Protein AF-X1QZV0-F1 (afdb_monomer_lite)

Foldseek 3Di:
DVVVVVVQCPPPVNCVVCVVWDFPDWDDDPPPDIDTDTD

Organism: NCBI:txid412755

Secondary structure (DSSP, 8-state):
-HHHHHHHHH-HHHHHHHTTS-EEEEEEETTTEEEEEE-

Sequence (39 aa):
EAEAKNIALHRQRVKSYIEGKEVLKTIYVPGRLVNLVVR

pLDDT: mean 78.6, std 9.69, range [58.44, 88.75]

Radius of gyration: 9.85 Å; chains: 1; bounding box: 21×16×23 Å

Structure (mmCIF, N/CA/C/O backbone):
data_AF-X1QZV0-F1
#
_entry.id   AF-X1QZV0-F1
#
loop_
_atom_site.group_PDB
_atom_site.id
_atom_site.type_symbol
_atom_site.label_atom_id
_atom_site.label_alt_id
_atom_site.label_comp_id
_atom_site.label_asym_id
_atom_site.label_entity_id
_atom_site.label_seq_id
_atom_site.pdbx_PDB_ins_code
_atom_site.Cartn_x
_atom_site.Cartn_y
_atom_site.Cartn_z
_atom_site.occupancy
_atom_site.B_iso_or_equiv
_atom_site.auth_seq_id
_atom_site.auth_comp_id
_atom_site.auth_asym_id
_atom_site.auth_atom_id
_atom_site.pdbx_PDB_model_num
ATOM 1 N N . GLU A 1 1 ? 13.119 3.619 -4.077 1.00 58.44 1 GLU A N 1
ATOM 2 C CA . GLU A 1 1 ? 11.967 3.068 -3.317 1.00 58.44 1 GLU A CA 1
ATOM 3 C C . GLU A 1 1 ? 11.185 4.117 -2.526 1.00 58.44 1 GLU A C 1
ATOM 5 O O . GLU A 1 1 ? 9.964 4.145 -2.638 1.00 58.44 1 GLU A O 1
ATOM 10 N N . ALA A 1 2 ? 11.847 4.997 -1.764 1.00 62.03 2 ALA A N 1
ATOM 11 C CA . ALA A 1 2 ? 11.175 5.987 -0.912 1.00 62.03 2 ALA A CA 1
ATOM 12 C C . ALA A 1 2 ? 10.270 6.984 -1.670 1.00 62.03 2 ALA A C 1
ATOM 14 O O . ALA A 1 2 ? 9.173 7.294 -1.208 1.00 62.03 2 ALA A O 1
ATOM 15 N N . GLU A 1 3 ? 10.677 7.440 -2.858 1.00 62.88 3 GLU A N 1
ATOM 16 C CA . GLU A 1 3 ? 9.909 8.425 -3.637 1.00 62.88 3 GLU A CA 1
ATOM 17 C C . GLU A 1 3 ? 8.559 7.888 -4.120 1.00 62.88 3 GLU A C 1
ATOM 19 O O . GLU A 1 3 ? 7.531 8.536 -3.938 1.00 62.88 3 GLU A O 1
ATOM 24 N N . ALA A 1 4 ? 8.528 6.665 -4.655 1.00 63.00 4 ALA A N 1
ATOM 25 C CA . ALA A 1 4 ? 7.288 6.043 -5.116 1.00 63.00 4 ALA A CA 1
ATOM 26 C C . ALA A 1 4 ? 6.292 5.823 -3.964 1.00 63.00 4 ALA A C 1
ATOM 28 O O . ALA A 1 4 ? 5.084 6.000 -4.139 1.00 63.00 4 ALA A O 1
ATOM 29 N N . LYS A 1 5 ? 6.799 5.489 -2.769 1.00 62.41 5 LYS A N 1
ATOM 30 C CA . LYS A 1 5 ? 5.979 5.340 -1.561 1.00 62.41 5 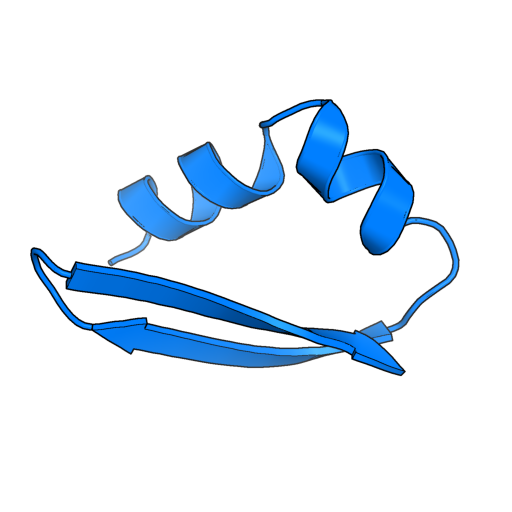LYS A CA 1
ATOM 31 C C . LYS A 1 5 ? 5.385 6.682 -1.123 1.00 62.41 5 LYS A C 1
ATOM 33 O O . LYS A 1 5 ? 4.193 6.744 -0.830 1.00 62.41 5 LYS A O 1
ATOM 38 N N . ASN A 1 6 ? 6.171 7.758 -1.153 1.00 67.25 6 ASN A N 1
ATOM 39 C CA . ASN A 1 6 ? 5.696 9.101 -0.812 1.00 67.25 6 ASN A CA 1
ATOM 40 C C . ASN A 1 6 ? 4.631 9.604 -1.792 1.00 67.25 6 ASN A C 1
ATOM 42 O O . ASN A 1 6 ? 3.595 10.103 -1.355 1.00 67.25 6 ASN A O 1
ATOM 46 N N . ILE A 1 7 ? 4.828 9.392 -3.096 1.00 68.25 7 ILE A N 1
ATOM 47 C CA . ILE A 1 7 ? 3.860 9.778 -4.133 1.00 68.25 7 ILE A CA 1
ATOM 48 C C . ILE A 1 7 ? 2.542 9.010 -3.965 1.00 68.25 7 ILE A C 1
ATOM 50 O O . ILE A 1 7 ? 1.465 9.602 -4.058 1.00 68.25 7 ILE A O 1
ATOM 54 N N . ALA A 1 8 ? 2.604 7.705 -3.677 1.00 61.97 8 ALA A N 1
ATOM 55 C CA . ALA A 1 8 ? 1.412 6.896 -3.436 1.00 61.97 8 ALA A CA 1
ATOM 56 C C . ALA A 1 8 ? 0.646 7.360 -2.185 1.00 61.97 8 ALA A C 1
ATOM 58 O O . ALA A 1 8 ? -0.573 7.497 -2.237 1.00 61.97 8 ALA A O 1
ATOM 59 N N . LEU A 1 9 ? 1.353 7.665 -1.093 1.00 62.81 9 LEU A N 1
ATOM 60 C CA . LEU A 1 9 ? 0.755 8.131 0.163 1.00 62.81 9 LEU A CA 1
ATOM 61 C C . LEU A 1 9 ? 0.202 9.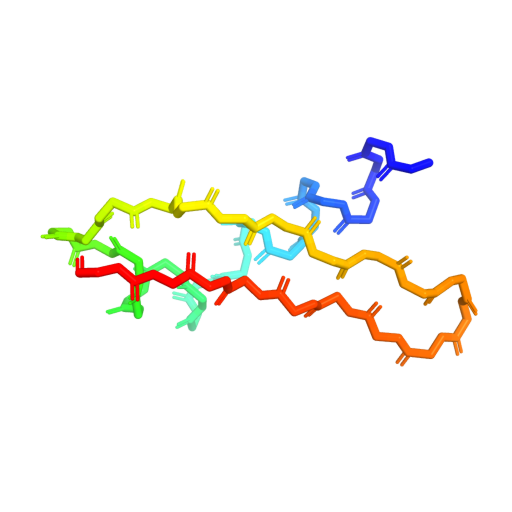565 0.084 1.00 62.81 9 LEU A C 1
ATOM 63 O O . LEU A 1 9 ? -0.730 9.910 0.807 1.00 62.81 9 LEU A O 1
ATOM 67 N N . HIS A 1 10 ? 0.747 10.410 -0.794 1.00 67.44 10 HIS A N 1
ATOM 68 C CA . HIS A 1 10 ? 0.293 11.796 -0.958 1.00 67.44 10 HIS A CA 1
ATOM 69 C C . HIS A 1 10 ? -0.911 11.936 -1.895 1.00 67.44 10 HIS A C 1
ATOM 71 O O . HIS A 1 10 ? -1.552 12.988 -1.910 1.00 67.44 10 HIS A O 1
ATOM 77 N N . ARG A 1 11 ? -1.282 10.881 -2.634 1.00 77.12 11 ARG A N 1
ATOM 78 C CA . ARG A 1 11 ? -2.504 10.888 -3.444 1.00 77.12 11 ARG A CA 1
ATOM 79 C C . ARG A 1 11 ? -3.741 10.956 -2.552 1.00 77.12 11 ARG A C 1
ATOM 81 O O . ARG A 1 11 ? -3.988 10.077 -1.733 1.00 77.12 11 ARG A O 1
ATOM 88 N N . GLN A 1 12 ? -4.572 11.961 -2.803 1.00 71.00 12 GLN A N 1
ATOM 89 C CA . 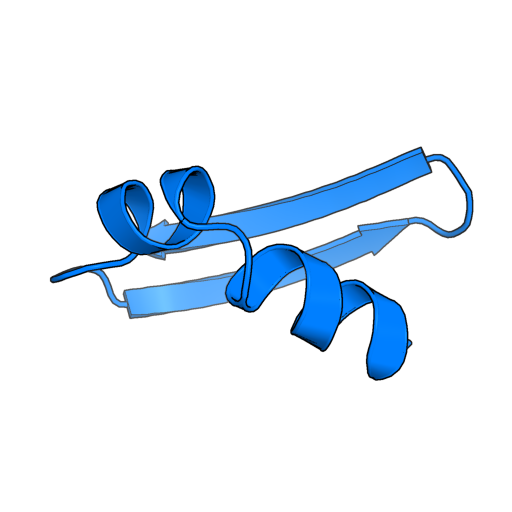GLN A 1 12 ? -5.802 12.244 -2.058 1.00 71.00 12 GLN A CA 1
ATOM 90 C C . GLN A 1 12 ? -6.749 11.033 -1.977 1.00 71.00 12 GLN A C 1
ATOM 92 O O . GLN A 1 12 ? -7.234 10.709 -0.901 1.00 71.00 12 GLN A O 1
ATOM 97 N N . ARG A 1 13 ? -6.916 10.291 -3.084 1.00 78.06 13 AR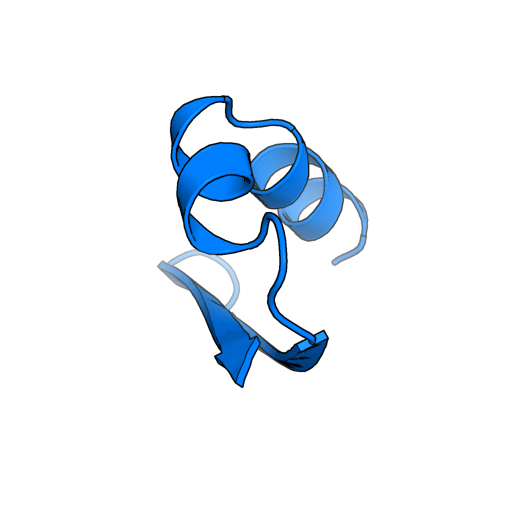G A N 1
ATOM 98 C CA . ARG A 1 13 ? -7.695 9.038 -3.113 1.00 78.06 13 ARG A CA 1
ATOM 99 C C . ARG A 1 13 ? -7.143 7.962 -2.183 1.00 78.06 13 ARG A C 1
ATOM 101 O O . ARG A 1 13 ? -7.919 7.219 -1.609 1.00 78.06 13 ARG A O 1
ATOM 108 N N . VAL A 1 14 ? -5.821 7.848 -2.064 1.00 76.56 14 VAL A N 1
ATOM 109 C CA . VAL A 1 14 ? -5.173 6.804 -1.256 1.00 76.56 14 VAL A CA 1
ATOM 110 C C . VAL A 1 14 ? -5.319 7.114 0.231 1.00 76.56 14 VAL A C 1
ATOM 112 O O . VAL A 1 14 ? -5.590 6.202 1.006 1.00 76.56 14 VAL A O 1
ATOM 115 N N . LYS A 1 15 ? -5.247 8.396 0.618 1.00 75.56 15 LYS A N 1
ATOM 116 C CA . LYS A 1 15 ? -5.506 8.832 1.998 1.00 75.56 15 LYS A CA 1
ATOM 117 C C . LYS A 1 15 ? -6.878 8.377 2.496 1.00 75.56 15 LYS A C 1
ATOM 119 O O . LYS A 1 15 ? -6.937 7.776 3.557 1.00 75.56 15 LYS A O 1
ATOM 124 N N . SER A 1 16 ? -7.934 8.520 1.692 1.00 82.00 16 SER A N 1
ATOM 125 C CA . SER A 1 16 ? -9.290 8.081 2.065 1.00 82.00 16 SER A CA 1
ATOM 126 C C . SER A 1 16 ? -9.421 6.575 2.338 1.00 82.00 16 SER A C 1
ATOM 128 O O . SER A 1 16 ? -10.336 6.163 3.039 1.00 82.00 16 SER A O 1
ATOM 130 N N . TYR A 1 17 ? -8.535 5.735 1.787 1.00 80.06 17 TYR A N 1
ATOM 131 C CA . TYR A 1 17 ? -8.554 4.284 2.026 1.00 80.06 17 TYR A CA 1
ATOM 132 C C . TYR A 1 17 ? -7.674 3.844 3.202 1.00 80.06 17 TYR A C 1
ATOM 134 O O . TYR A 1 17 ? -7.825 2.714 3.667 1.00 80.06 17 TYR A O 1
ATOM 142 N N . ILE A 1 18 ? -6.753 4.704 3.646 1.00 82.19 18 ILE A N 1
ATOM 143 C CA . ILE A 1 18 ? -5.811 4.443 4.745 1.00 82.19 18 ILE A CA 1
ATOM 144 C C . ILE A 1 18 ? -6.265 5.137 6.034 1.00 82.19 18 ILE A C 1
ATOM 146 O O . ILE A 1 18 ? -5.907 4.708 7.123 1.00 82.19 18 ILE A O 1
ATOM 150 N N . GLU A 1 19 ? -7.057 6.200 5.933 1.00 80.75 19 GLU A N 1
ATOM 151 C CA . GLU A 1 19 ? -7.565 6.934 7.085 1.00 80.75 19 GLU A CA 1
ATOM 152 C C . GLU A 1 19 ? -8.384 6.014 8.007 1.00 80.75 19 GLU A C 1
ATOM 154 O O . GLU A 1 19 ? -9.343 5.369 7.585 1.00 80.75 19 GLU A O 1
ATOM 159 N N . GLY A 1 20 ? -7.942 5.905 9.264 1.00 83.31 20 GLY A N 1
ATOM 160 C CA . GLY A 1 20 ? -8.516 5.000 10.265 1.00 83.31 20 GLY A CA 1
ATOM 161 C C . GLY A 1 20 ? -8.068 3.535 10.172 1.00 83.31 20 GLY A C 1
ATOM 162 O O . GLY A 1 20 ? -8.553 2.725 10.957 1.00 83.31 20 GLY A O 1
ATOM 163 N N . LYS A 1 21 ? -7.156 3.190 9.252 1.00 85.56 21 LYS A N 1
ATOM 164 C CA . LYS A 1 21 ? -6.633 1.830 9.063 1.00 85.56 21 LYS A CA 1
ATOM 165 C C . LYS A 1 21 ? -5.129 1.758 9.279 1.00 85.56 21 LYS A C 1
ATOM 167 O O . LYS A 1 21 ? -4.381 2.657 8.894 1.00 85.56 21 LYS A O 1
ATOM 172 N N . GLU A 1 22 ? -4.660 0.649 9.834 1.00 85.38 22 GLU A N 1
ATOM 173 C CA . GLU A 1 22 ? -3.225 0.432 10.029 1.00 85.38 22 GLU A CA 1
ATOM 174 C C . GLU A 1 22 ? -2.599 -0.207 8.787 1.00 85.38 22 GLU A C 1
ATOM 176 O O . GLU A 1 22 ? -3.063 -1.237 8.294 1.00 85.38 22 GLU A O 1
ATOM 181 N N . VAL A 1 23 ? -1.517 0.384 8.268 1.00 84.12 23 VAL A N 1
ATOM 182 C CA . VAL A 1 23 ? -0.766 -0.191 7.141 1.00 84.12 23 VAL A CA 1
ATOM 183 C C . VAL A 1 23 ? 0.103 -1.341 7.653 1.00 84.12 23 VAL A C 1
ATOM 185 O O . VAL A 1 23 ? 1.159 -1.117 8.238 1.00 84.12 23 VAL A O 1
ATOM 188 N N . LEU A 1 24 ? -0.308 -2.578 7.376 1.00 86.88 24 LEU A N 1
ATOM 189 C CA . LEU A 1 24 ? 0.410 -3.789 7.781 1.00 86.88 24 LEU A CA 1
ATOM 190 C C . LEU A 1 24 ? 1.642 -4.059 6.912 1.00 86.88 24 LEU A C 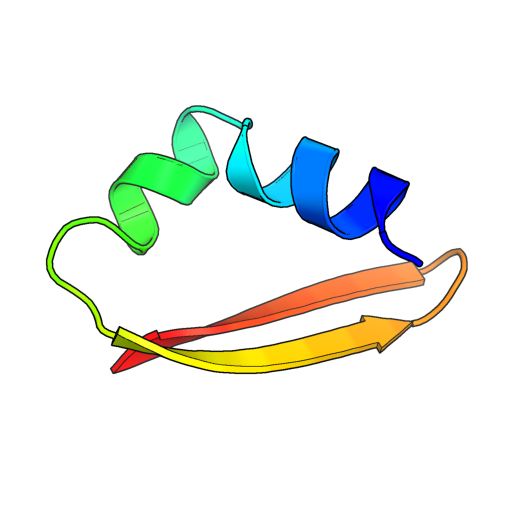1
ATOM 192 O O . LEU A 1 24 ? 2.679 -4.505 7.399 1.00 86.88 24 LEU A O 1
ATOM 196 N N . LYS A 1 25 ? 1.526 -3.843 5.595 1.00 86.25 25 LYS A N 1
ATOM 197 C CA . LYS A 1 25 ? 2.603 -4.147 4.645 1.00 86.25 25 LYS A CA 1
ATOM 198 C C . LYS A 1 25 ? 2.530 -3.247 3.423 1.00 86.25 25 LYS A C 1
ATOM 200 O O . LYS A 1 25 ? 1.460 -2.990 2.880 1.00 86.25 25 LYS A O 1
ATOM 205 N N . THR A 1 26 ? 3.686 -2.802 2.950 1.00 86.62 26 THR A N 1
ATOM 206 C CA . THR A 1 26 ? 3.821 -2.132 1.654 1.00 86.62 26 THR A CA 1
ATOM 207 C C . THR A 1 26 ? 4.588 -3.052 0.718 1.00 86.62 26 THR A C 1
ATOM 209 O O . THR A 1 26 ? 5.689 -3.478 1.051 1.00 86.62 26 THR A O 1
ATOM 212 N N . ILE A 1 27 ? 4.011 -3.370 -0.438 1.00 88.12 27 ILE A N 1
ATOM 213 C CA . ILE A 1 27 ? 4.650 -4.187 -1.471 1.00 88.12 27 ILE A CA 1
ATOM 214 C C . ILE A 1 27 ? 4.956 -3.272 -2.649 1.00 88.12 27 ILE A C 1
ATOM 216 O O . ILE A 1 27 ? 4.046 -2.689 -3.237 1.00 88.12 27 ILE A O 1
ATOM 220 N N . TYR A 1 28 ? 6.236 -3.143 -2.980 1.00 86.44 28 TYR A N 1
ATOM 221 C CA . TYR A 1 28 ? 6.705 -2.330 -4.092 1.00 86.44 28 TYR A CA 1
ATOM 222 C C . TYR A 1 28 ? 7.245 -3.229 -5.202 1.00 86.44 28 TYR A C 1
ATOM 224 O O . TYR A 1 28 ? 8.125 -4.050 -4.961 1.00 86.44 28 TYR A O 1
ATOM 232 N N . VAL A 1 29 ? 6.716 -3.072 -6.415 1.00 87.44 29 VAL A N 1
ATOM 233 C CA . VAL A 1 29 ? 7.232 -3.735 -7.616 1.00 87.44 29 VAL A CA 1
ATOM 234 C C . VAL A 1 29 ? 7.680 -2.646 -8.597 1.00 87.44 29 VAL A C 1
ATOM 236 O O . VAL A 1 29 ? 6.817 -1.933 -9.130 1.00 87.44 29 VAL A O 1
ATOM 239 N N . PRO A 1 30 ? 8.997 -2.492 -8.844 1.00 85.19 30 PRO A N 1
ATOM 240 C CA . PRO A 1 30 ? 9.534 -1.457 -9.726 1.00 85.19 30 PRO A CA 1
ATOM 241 C C . PRO A 1 30 ? 8.872 -1.467 -11.108 1.00 85.19 30 PRO A C 1
ATOM 243 O O . PRO A 1 30 ? 8.725 -2.519 -11.724 1.00 85.19 30 PRO A O 1
ATOM 246 N N . GLY A 1 31 ? 8.442 -0.296 -11.585 1.00 86.75 31 GLY A N 1
ATOM 247 C CA . GLY A 1 31 ? 7.825 -0.136 -12.909 1.00 86.75 31 GLY A CA 1
ATOM 248 C C . GLY A 1 31 ? 6.427 -0.746 -13.070 1.00 86.75 31 GLY A C 1
ATOM 249 O O . GLY A 1 31 ? 5.864 -0.661 -14.157 1.00 86.75 31 GLY A O 1
ATOM 250 N N . ARG A 1 32 ? 5.851 -1.347 -12.017 1.00 88.31 32 ARG A N 1
ATOM 251 C CA . ARG A 1 32 ? 4.545 -2.017 -12.091 1.00 88.31 32 ARG A CA 1
ATOM 252 C C . ARG A 1 32 ? 3.519 -1.431 -11.132 1.00 88.31 32 ARG A C 1
ATOM 254 O O . ARG A 1 32 ? 2.498 -0.929 -11.589 1.00 88.31 32 ARG A O 1
ATOM 261 N N . LEU A 1 33 ? 3.743 -1.535 -9.818 1.00 86.94 33 LEU A N 1
ATOM 262 C CA . LEU A 1 33 ? 2.741 -1.136 -8.823 1.00 86.94 33 LEU A CA 1
ATOM 263 C C . LEU A 1 33 ? 3.308 -0.950 -7.415 1.00 86.94 33 LEU A C 1
ATOM 265 O O . LEU A 1 33 ? 4.368 -1.468 -7.062 1.00 86.94 33 LEU A O 1
ATOM 269 N N . VAL A 1 34 ? 2.518 -0.264 -6.591 1.00 85.50 34 VAL A N 1
ATOM 270 C CA . VAL A 1 34 ? 2.681 -0.200 -5.138 1.00 85.50 34 VAL A CA 1
ATOM 271 C C . VAL A 1 34 ? 1.375 -0.671 -4.514 1.00 85.50 34 VAL A C 1
ATOM 273 O O . VAL A 1 34 ? 0.334 -0.064 -4.755 1.00 85.50 34 VAL A O 1
ATOM 276 N N . ASN A 1 35 ? 1.418 -1.750 -3.736 1.00 87.50 35 ASN A N 1
ATOM 277 C CA . ASN A 1 35 ? 0.261 -2.264 -3.012 1.00 87.50 35 ASN A CA 1
ATOM 278 C C . ASN A 1 35 ? 0.400 -1.967 -1.515 1.00 87.50 35 ASN A C 1
ATOM 280 O O . ASN A 1 35 ? 1.436 -2.258 -0.913 1.00 87.50 35 ASN A O 1
ATOM 284 N N . LEU A 1 36 ? -0.646 -1.401 -0.918 1.00 86.81 36 LEU A N 1
ATOM 285 C CA . LEU A 1 36 ? -0.702 -1.062 0.502 1.00 86.81 36 LEU A CA 1
ATOM 286 C C . LEU A 1 36 ? -1.726 -1.978 1.167 1.00 86.81 36 LEU A C 1
ATOM 288 O O . LEU A 1 36 ? -2.919 -1.883 0.897 1.00 86.81 36 LEU A O 1
ATO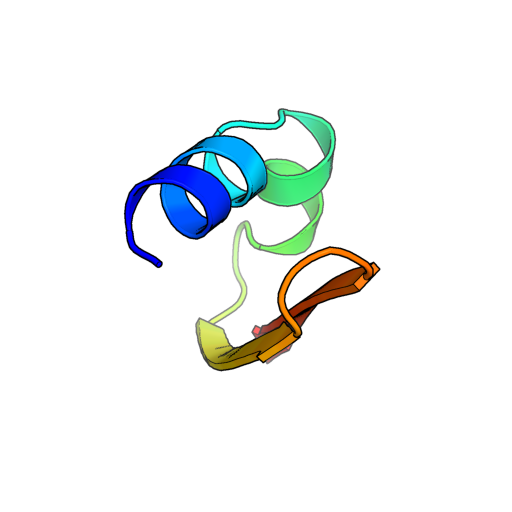M 292 N N . VAL A 1 37 ? -1.245 -2.890 2.009 1.00 87.69 37 VAL A N 1
ATOM 293 C CA . VAL A 1 37 ? -2.091 -3.792 2.791 1.00 87.69 37 VAL A CA 1
ATOM 294 C C . VAL A 1 37 ? -2.468 -3.071 4.077 1.00 87.69 37 VAL A C 1
ATOM 296 O O . VAL A 1 37 ? -1.582 -2.705 4.850 1.00 87.69 37 VAL A O 1
ATOM 299 N N . VAL A 1 38 ? -3.766 -2.866 4.287 1.00 88.75 38 VAL A N 1
ATOM 300 C CA . VAL A 1 38 ? -4.335 -2.137 5.428 1.00 88.75 38 VAL A CA 1
ATOM 301 C C . VAL A 1 38 ? -5.293 -3.028 6.221 1.00 88.75 38 VAL A C 1
ATOM 303 O O . VAL A 1 38 ? -5.914 -3.911 5.625 1.00 88.75 38 VAL A O 1
ATOM 306 N N . ARG A 1 39 ? -5.407 -2.805 7.535 1.00 82.12 39 ARG A N 1
ATOM 307 C CA . ARG A 1 39 ? -6.363 -3.475 8.431 1.00 82.12 39 ARG A CA 1
ATOM 308 C C . ARG A 1 39 ? -7.408 -2.501 8.947 1.00 82.12 39 ARG A C 1
ATOM 310 O O . ARG A 1 39 ? -6.998 -1.384 9.328 1.00 82.12 39 ARG A O 1
#